Protein AF-A0A7V5YU40-F1 (afdb_monomer)

Nearest PDB structures (foldseek):
  6tm4-assembly1_AAA  TM=7.162E-01  e=4.685E-05  Streptomyces sp. Tu 6176
  6siw-assembly1_B  TM=7.190E-01  e=7.904E-05  Streptomyces sp. Tu 6176
  6wuq-assembly1_B  TM=6.865E-01  e=1.096E-04  Streptomyces sp.
  6wuq-assembly1_A  TM=7.057E-01  e=1.249E-04  Streptomyces sp.
  6six-assembly1_B  TM=5.502E-01  e=8.437E-05  Streptomyces sp. Tu 6176

pLDDT: mean 81.31, std 13.75, range [36.16, 96.56]

Structure (mmCIF, N/CA/C/O backbone):
data_AF-A0A7V5YU40-F1
#
_entry.id   AF-A0A7V5YU40-F1
#
loop_
_atom_site.group_PDB
_atom_site.id
_atom_site.type_symbol
_atom_site.label_atom_id
_atom_site.label_alt_id
_atom_site.label_comp_id
_atom_site.label_asym_id
_atom_site.label_entity_id
_atom_site.label_seq_id
_atom_site.pdbx_PDB_ins_code
_atom_site.Cartn_x
_atom_site.Cartn_y
_atom_site.Cartn_z
_atom_site.occupancy
_atom_site.B_iso_or_equiv
_atom_site.auth_seq_id
_atom_site.auth_comp_id
_atom_site.auth_asym_id
_atom_site.auth_atom_id
_atom_site.pdbx_PDB_model_num
ATOM 1 N N . MET A 1 1 ? -9.935 0.025 -15.284 1.00 36.16 1 MET A N 1
ATOM 2 C CA . MET A 1 1 ? -9.504 -1.148 -14.494 1.00 36.16 1 MET A CA 1
ATOM 3 C C . MET A 1 1 ? -9.803 -0.841 -13.032 1.00 36.16 1 MET A C 1
ATOM 5 O O . MET A 1 1 ? -9.328 0.179 -12.555 1.00 36.16 1 MET A O 1
ATOM 9 N N . ARG A 1 2 ? -10.680 -1.608 -12.368 1.00 42.69 2 ARG A N 1
ATOM 10 C CA . ARG A 1 2 ? -11.000 -1.386 -10.945 1.00 42.69 2 ARG A CA 1
ATOM 11 C C . ARG A 1 2 ? -9.811 -1.900 -10.124 1.00 42.69 2 ARG A C 1
ATOM 13 O O . ARG A 1 2 ? -9.293 -2.967 -10.446 1.00 42.69 2 ARG A O 1
ATOM 20 N N . GLY A 1 3 ? -9.320 -1.109 -9.169 1.00 52.09 3 GLY A N 1
ATOM 21 C CA . GLY A 1 3 ? -8.276 -1.542 -8.232 1.00 52.09 3 GLY A CA 1
ATOM 22 C C . GLY A 1 3 ? -8.739 -2.744 -7.390 1.00 52.09 3 GLY A C 1
ATOM 23 O O . GLY A 1 3 ? -9.820 -3.273 -7.635 1.00 52.09 3 GLY A O 1
ATOM 24 N N . PRO A 1 4 ? -7.982 -3.174 -6.364 1.00 53.69 4 PRO A N 1
ATOM 25 C CA . PRO A 1 4 ? -8.429 -4.250 -5.467 1.00 53.69 4 PRO A CA 1
ATOM 26 C C . PRO A 1 4 ? -9.709 -3.897 -4.683 1.00 53.69 4 PRO A C 1
ATOM 28 O O . PRO A 1 4 ? -10.258 -4.738 -3.978 1.00 53.69 4 PRO A O 1
ATOM 31 N N . TRP A 1 5 ? -10.185 -2.657 -4.796 1.00 57.94 5 TRP A N 1
ATOM 32 C CA . TRP A 1 5 ? -11.405 -2.173 -4.174 1.00 57.94 5 TRP A CA 1
ATOM 33 C C . TRP A 1 5 ? -12.577 -2.198 -5.159 1.00 57.94 5 TRP A C 1
ATOM 35 O O . TRP A 1 5 ? -12.437 -1.848 -6.338 1.00 57.94 5 TRP A O 1
ATOM 45 N N . ALA A 1 6 ? -13.757 -2.572 -4.662 1.00 56.75 6 ALA A N 1
ATOM 46 C CA . ALA A 1 6 ? -15.007 -2.321 -5.367 1.00 56.75 6 ALA A CA 1
ATOM 47 C C . ALA A 1 6 ? -15.167 -0.808 -5.617 1.00 56.75 6 ALA A C 1
ATOM 49 O O . ALA A 1 6 ? -14.665 0.007 -4.848 1.00 56.75 6 ALA A O 1
ATOM 50 N N . ALA A 1 7 ? -15.881 -0.421 -6.681 1.00 59.19 7 ALA A N 1
ATOM 51 C CA . ALA A 1 7 ? -16.056 0.989 -7.063 1.00 59.19 7 ALA A CA 1
ATOM 52 C C . ALA A 1 7 ? -16.784 1.849 -6.003 1.00 59.19 7 ALA A C 1
ATOM 54 O O . ALA A 1 7 ? -16.857 3.062 -6.162 1.00 59.19 7 ALA A O 1
ATOM 55 N N . GLU A 1 8 ? -17.302 1.221 -4.946 1.00 68.12 8 GLU A N 1
ATOM 56 C CA . GLU A 1 8 ? -18.111 1.829 -3.888 1.00 68.12 8 GLU A CA 1
ATOM 57 C C . GLU A 1 8 ? -17.435 1.785 -2.508 1.00 68.12 8 GLU A C 1
ATOM 59 O O . GLU A 1 8 ? -18.001 2.296 -1.549 1.00 68.12 8 GLU A O 1
ATOM 64 N N . ALA A 1 9 ? -16.241 1.191 -2.382 1.00 76.69 9 ALA A N 1
ATOM 65 C CA . ALA A 1 9 ? -15.574 1.100 -1.085 1.00 76.69 9 ALA A CA 1
ATOM 66 C C . ALA A 1 9 ? -15.172 2.495 -0.580 1.00 76.69 9 ALA A C 1
ATOM 68 O O . ALA A 1 9 ? -14.511 3.255 -1.296 1.00 76.69 9 ALA A O 1
ATOM 69 N N . GLU A 1 10 ? -15.504 2.810 0.672 1.00 83.19 10 GLU A N 1
ATOM 70 C CA . GLU A 1 10 ? -14.942 3.975 1.354 1.00 83.19 10 GLU A CA 1
ATOM 71 C C . GLU A 1 10 ? -13.481 3.696 1.714 1.00 83.19 10 GLU A C 1
ATOM 73 O O . GLU A 1 10 ? -13.176 2.812 2.520 1.00 83.19 10 GLU A O 1
ATOM 78 N N . VAL A 1 11 ? -12.570 4.451 1.102 1.00 87.94 11 VAL A N 1
ATOM 79 C CA . VAL A 1 11 ? -11.128 4.254 1.260 1.00 87.94 11 VAL A CA 1
ATOM 80 C C . VAL A 1 11 ? -10.551 5.378 2.109 1.00 87.94 11 VAL A C 1
ATOM 82 O O . VAL A 1 11 ? -10.544 6.542 1.700 1.00 87.94 11 VAL A O 1
ATOM 85 N N . ALA A 1 12 ? -9.995 5.016 3.260 1.00 90.25 12 ALA A N 1
ATOM 86 C CA . ALA A 1 12 ? -9.157 5.906 4.051 1.00 90.25 12 ALA A CA 1
ATOM 87 C C . ALA A 1 12 ? -7.708 5.849 3.559 1.00 90.25 12 ALA A C 1
ATOM 89 O O . ALA A 1 12 ? -7.153 4.764 3.372 1.00 90.25 12 ALA A O 1
ATOM 90 N N . VAL A 1 13 ? -7.078 7.010 3.382 1.00 89.94 13 VAL A N 1
ATOM 91 C CA . VAL A 1 13 ? -5.656 7.098 3.033 1.00 89.94 13 VAL A CA 1
ATOM 92 C C . VAL A 1 13 ? -4.890 7.847 4.115 1.00 89.94 13 VAL A C 1
ATOM 94 O O . VAL A 1 13 ? -5.138 9.030 4.346 1.00 89.94 13 VAL A O 1
ATOM 97 N N . LEU A 1 14 ? -3.951 7.160 4.763 1.00 89.50 14 LEU A N 1
ATOM 98 C CA . LEU A 1 14 ? -3.032 7.739 5.742 1.00 89.50 14 LEU A CA 1
ATOM 99 C C . LEU A 1 14 ? -1.770 8.242 5.040 1.00 89.50 14 LEU A C 1
ATOM 101 O O . LEU A 1 14 ? -1.228 7.567 4.164 1.00 89.50 14 LEU A O 1
ATOM 105 N N . ASP A 1 15 ? -1.294 9.412 5.463 1.00 85.88 15 ASP A N 1
ATOM 106 C CA . ASP A 1 15 ? -0.035 10.015 5.008 1.00 85.88 15 ASP A CA 1
ATOM 107 C C . ASP A 1 15 ? 0.067 10.159 3.472 1.00 85.88 15 ASP A C 1
ATOM 109 O O . ASP A 1 15 ? 1.106 9.895 2.865 1.00 85.88 15 ASP A O 1
ATOM 113 N N . ALA A 1 16 ? -1.028 10.569 2.820 1.00 85.12 16 ALA A N 1
ATOM 114 C CA . ALA A 1 16 ? -1.046 10.815 1.380 1.00 85.12 16 ALA A CA 1
ATOM 115 C C . ALA A 1 16 ? -0.081 11.953 0.987 1.00 85.12 16 ALA A C 1
ATOM 117 O O . ALA A 1 16 ? -0.144 13.049 1.541 1.00 85.12 16 ALA A O 1
ATOM 118 N N . TRP A 1 17 ? 0.770 11.709 -0.014 1.00 83.12 17 TRP A N 1
ATOM 119 C CA . TRP A 1 17 ? 1.695 12.705 -0.589 1.00 83.12 17 TRP A CA 1
ATOM 120 C C . TRP A 1 17 ? 1.255 13.217 -1.969 1.00 83.12 17 TRP A C 1
ATOM 122 O O . TRP A 1 17 ? 1.988 13.958 -2.619 1.00 83.12 17 TRP A O 1
ATOM 132 N N . PHE A 1 18 ? 0.077 12.796 -2.427 1.00 84.06 18 PHE A N 1
ATOM 133 C CA . PHE A 1 18 ? -0.511 13.152 -3.713 1.00 84.06 18 PHE A CA 1
ATOM 134 C C . PHE A 1 18 ? -1.985 13.546 -3.533 1.00 84.06 18 PHE A C 1
ATOM 136 O O . PHE A 1 18 ? -2.608 13.158 -2.536 1.00 84.06 18 PHE A O 1
ATOM 143 N N . PRO A 1 19 ? -2.572 14.296 -4.482 1.00 85.06 19 PRO A N 1
ATOM 144 C CA . PRO A 1 19 ? -3.988 14.642 -4.441 1.00 85.06 19 PRO A CA 1
ATOM 145 C C . PRO A 1 19 ? -4.886 13.398 -4.503 1.00 85.06 19 PRO A C 1
ATOM 147 O O . PRO A 1 19 ? -4.801 12.596 -5.431 1.00 85.06 19 PRO A O 1
ATOM 150 N N . LEU A 1 20 ? -5.782 13.244 -3.527 1.00 86.06 20 LEU A N 1
ATOM 151 C CA . LEU A 1 20 ? -6.747 12.144 -3.499 1.00 86.06 20 LEU A CA 1
ATOM 152 C C . LEU A 1 20 ? -7.985 12.476 -4.334 1.00 86.06 20 LEU A C 1
ATOM 154 O O . LEU A 1 20 ? -8.447 13.615 -4.356 1.00 86.06 20 LEU A O 1
ATOM 158 N N . GLN A 1 21 ? -8.532 11.456 -4.992 1.00 80.06 21 GLN A N 1
ATOM 159 C CA . GLN A 1 21 ? -9.784 11.536 -5.742 1.00 80.06 21 GLN A CA 1
ATOM 160 C C . GLN A 1 21 ? -10.833 10.630 -5.082 1.00 80.06 21 GLN A C 1
ATOM 162 O O . GLN A 1 21 ? -10.483 9.522 -4.659 1.00 80.06 21 GLN A O 1
ATOM 167 N N . PRO A 1 22 ? -12.114 11.044 -5.018 1.00 79.06 22 PRO A N 1
ATOM 168 C CA . PRO A 1 22 ? -13.188 10.188 -4.527 1.00 79.06 22 PRO A CA 1
ATOM 169 C C . PRO A 1 22 ? -13.222 8.819 -5.239 1.00 79.06 22 PRO A C 1
ATOM 171 O O . PRO A 1 22 ? -12.959 8.753 -6.443 1.00 79.06 22 PRO A O 1
ATOM 174 N N . PRO A 1 23 ? -13.549 7.722 -4.525 1.00 80.31 23 PRO A N 1
ATOM 175 C CA . PRO A 1 23 ? -14.031 7.679 -3.138 1.00 80.31 23 PRO A CA 1
ATOM 176 C C . PRO A 1 23 ? -12.919 7.689 -2.070 1.00 80.31 23 PRO A C 1
ATOM 178 O O . PRO A 1 23 ? -13.216 7.557 -0.885 1.00 80.31 23 PRO A O 1
ATOM 181 N N . ALA A 1 24 ? -11.645 7.843 -2.452 1.00 85.31 24 ALA A N 1
ATOM 182 C CA . ALA A 1 24 ? -10.556 7.924 -1.485 1.00 85.31 24 ALA A CA 1
ATOM 183 C C . ALA A 1 24 ? -10.552 9.277 -0.771 1.00 85.31 24 ALA A C 1
ATOM 185 O O . ALA A 1 24 ? -10.621 10.332 -1.405 1.00 85.31 24 ALA A O 1
ATOM 186 N N . ARG A 1 25 ? -10.429 9.243 0.556 1.00 87.31 25 ARG A N 1
ATOM 187 C CA . ARG A 1 25 ? -10.338 10.439 1.394 1.00 87.31 25 ARG A CA 1
ATOM 188 C C . ARG A 1 25 ? -9.127 10.369 2.317 1.00 87.31 25 ARG A C 1
ATOM 190 O O . ARG A 1 25 ? -8.752 9.273 2.745 1.00 87.31 25 ARG A O 1
ATOM 197 N N . PRO A 1 26 ? -8.509 11.517 2.638 1.00 87.81 26 PRO A N 1
ATOM 198 C CA . PRO A 1 26 ? -7.453 11.531 3.632 1.00 87.81 26 PRO A CA 1
ATOM 199 C C . PRO A 1 26 ? -8.054 11.130 4.980 1.00 87.81 26 PRO A C 1
ATOM 201 O O . PRO A 1 26 ? -9.161 11.553 5.320 1.00 87.81 26 PRO A O 1
ATOM 204 N N . ALA A 1 27 ? -7.329 10.309 5.725 1.00 86.44 27 ALA A N 1
ATOM 205 C CA . ALA A 1 27 ? -7.641 9.981 7.106 1.00 86.44 27 ALA A CA 1
ATOM 206 C C . ALA A 1 27 ? -6.517 10.489 8.000 1.00 86.44 27 ALA A C 1
ATOM 208 O O . ALA A 1 27 ? -5.341 10.478 7.620 1.00 86.44 27 ALA A O 1
ATOM 209 N N . ARG A 1 28 ? -6.877 10.933 9.199 1.00 85.31 28 ARG A N 1
ATOM 210 C CA . ARG A 1 28 ? -5.892 11.301 10.215 1.00 85.31 28 ARG A CA 1
ATOM 211 C C . ARG A 1 28 ? -5.676 10.153 11.190 1.00 85.31 28 ARG A C 1
ATOM 213 O O . ARG A 1 28 ? -6.582 9.374 11.463 1.00 85.31 28 ARG A O 1
ATOM 220 N N . TRP A 1 29 ? -4.484 10.086 11.773 1.00 82.94 29 TRP A N 1
ATOM 221 C CA . TRP A 1 29 ? -4.148 9.073 12.775 1.00 82.94 29 TRP A CA 1
ATOM 222 C C . TRP A 1 29 ? -5.093 9.088 13.988 1.00 82.94 29 TRP A C 1
ATOM 224 O O . TRP A 1 29 ? -5.432 8.028 14.498 1.00 82.94 29 TRP A O 1
ATOM 234 N N . ASP A 1 30 ? -5.565 10.265 14.407 1.00 80.56 30 ASP A N 1
ATOM 235 C CA . ASP A 1 30 ? -6.534 10.432 15.499 1.00 80.56 30 ASP A CA 1
ATOM 236 C C . ASP A 1 30 ? -7.971 10.026 15.126 1.00 80.56 30 ASP A C 1
ATOM 238 O O . ASP A 1 30 ? -8.811 9.837 16.001 1.00 80.56 30 ASP A O 1
ATOM 242 N N . GLU A 1 31 ? -8.277 9.861 13.837 1.00 78.06 31 GLU A N 1
ATOM 243 C CA . GLU A 1 31 ? -9.578 9.349 13.389 1.00 78.06 31 GLU A CA 1
ATOM 244 C C . GLU A 1 31 ? -9.672 7.824 13.505 1.00 78.06 31 GLU A C 1
ATOM 246 O O . GLU A 1 31 ? -10.778 7.294 13.581 1.00 78.06 31 GLU A O 1
ATOM 251 N N . LEU A 1 32 ? -8.531 7.126 13.549 1.00 76.38 32 LEU A N 1
ATOM 252 C CA . LEU A 1 32 ? -8.466 5.666 13.678 1.00 76.38 32 LEU A CA 1
ATOM 253 C C . LEU A 1 32 ? -8.752 5.177 15.102 1.00 76.38 32 LEU A C 1
ATOM 255 O O . LEU A 1 32 ? -9.158 4.036 15.281 1.00 76.38 32 LEU A O 1
ATOM 259 N N . ASP A 1 33 ? -8.528 6.036 16.097 1.00 70.81 33 ASP A N 1
ATOM 260 C CA . ASP A 1 33 ? -8.718 5.745 17.525 1.00 70.81 33 ASP A CA 1
ATOM 261 C C . ASP A 1 33 ? -10.144 6.067 18.012 1.00 70.81 33 ASP A C 1
ATOM 263 O O . ASP A 1 33 ? -10.473 5.966 19.194 1.00 70.81 33 ASP A O 1
ATOM 267 N N . ARG A 1 34 ? -11.035 6.501 17.110 1.00 66.94 34 ARG A N 1
ATOM 268 C CA . ARG A 1 34 ? -12.404 6.832 17.507 1.00 66.94 34 ARG A CA 1
ATOM 269 C C . ARG A 1 34 ? -13.183 5.552 17.841 1.00 66.94 34 ARG A C 1
ATOM 271 O O . ARG A 1 34 ? -13.118 4.583 17.088 1.00 66.94 34 ARG A O 1
ATOM 278 N N . PRO A 1 35 ? -13.960 5.551 18.943 1.00 55.03 35 PRO A N 1
ATOM 279 C CA . PRO A 1 35 ? -14.719 4.379 19.384 1.00 55.03 35 PRO A CA 1
ATOM 280 C C . PRO A 1 35 ? -15.847 4.007 18.416 1.00 55.03 35 PRO A C 1
ATOM 282 O O . PRO A 1 35 ? -16.285 2.858 18.390 1.00 55.03 35 PRO A O 1
ATOM 285 N N . GLU A 1 36 ? -16.314 4.964 17.612 1.00 60.38 36 GLU A N 1
ATOM 286 C CA . GLU A 1 36 ? -17.173 4.667 16.475 1.00 60.38 36 GLU A CA 1
ATOM 287 C C . GLU A 1 36 ? -16.288 4.263 15.295 1.00 60.38 36 GLU A C 1
ATOM 289 O O . GLU A 1 36 ? -15.425 5.057 14.905 1.00 60.38 36 GLU A O 1
ATOM 294 N N . PRO A 1 37 ? -16.469 3.055 14.728 1.00 55.16 37 PRO A N 1
ATOM 295 C CA . PRO A 1 37 ? -15.648 2.596 13.625 1.00 55.16 37 PRO A CA 1
ATOM 296 C C . PRO A 1 37 ? -15.774 3.607 12.494 1.00 55.16 37 PRO A C 1
ATOM 298 O O . PRO A 1 37 ? -16.850 3.800 11.925 1.00 55.16 37 PRO A O 1
ATOM 301 N N . ALA A 1 38 ? -14.672 4.289 12.196 1.00 58.47 38 ALA A N 1
ATOM 302 C CA . ALA A 1 38 ? -14.604 5.141 11.031 1.00 58.47 38 ALA A CA 1
ATOM 303 C C . ALA A 1 38 ? -15.033 4.300 9.818 1.00 58.47 38 ALA A C 1
ATOM 305 O O . ALA A 1 38 ? -14.548 3.187 9.627 1.00 58.47 38 ALA A O 1
ATOM 306 N N . ALA A 1 39 ? -15.994 4.818 9.050 1.00 67.62 39 ALA A N 1
ATOM 307 C CA . ALA A 1 39 ? -16.770 4.085 8.044 1.00 67.62 39 ALA A CA 1
ATOM 308 C C . ALA A 1 39 ? -15.970 3.594 6.817 1.00 67.62 39 ALA A C 1
ATOM 310 O O . ALA A 1 39 ? -16.550 3.304 5.777 1.00 67.62 39 ALA A O 1
ATOM 311 N N . PHE A 1 40 ? -14.642 3.511 6.901 1.00 79.69 40 PHE A N 1
ATOM 312 C CA . PHE A 1 40 ? -13.831 3.017 5.803 1.00 79.69 40 PHE A CA 1
ATOM 313 C C . PHE A 1 40 ? -13.808 1.487 5.777 1.00 79.69 40 PHE A C 1
ATOM 315 O O . PHE A 1 40 ? -13.579 0.812 6.778 1.00 79.69 40 PHE A O 1
ATOM 322 N N . GLU A 1 41 ? -14.013 0.936 4.586 1.00 83.81 41 GLU A N 1
ATOM 323 C CA . GLU A 1 41 ? -13.977 -0.505 4.330 1.00 83.81 41 GLU A CA 1
ATOM 324 C C . GLU A 1 41 ? -12.593 -0.961 3.842 1.00 83.81 41 GLU A C 1
ATOM 326 O O . GLU A 1 41 ? -12.289 -2.158 3.828 1.00 83.81 41 GLU A O 1
ATOM 331 N N . ALA A 1 42 ? -11.758 -0.001 3.435 1.00 88.44 42 ALA A N 1
ATOM 332 C CA . ALA A 1 42 ? -10.421 -0.194 2.900 1.00 88.44 42 ALA A CA 1
ATOM 333 C C . ALA A 1 42 ? -9.462 0.889 3.412 1.00 88.44 42 ALA A C 1
ATOM 335 O O . ALA A 1 42 ? -9.859 2.031 3.654 1.00 88.44 42 ALA A O 1
ATOM 336 N N . LEU A 1 43 ? -8.179 0.538 3.524 1.00 92.19 43 LEU A N 1
ATOM 337 C CA . LEU A 1 43 ? -7.137 1.457 3.971 1.00 92.19 43 LEU A CA 1
ATOM 338 C C . LEU A 1 43 ? -5.935 1.429 3.030 1.00 92.19 43 LEU A C 1
ATOM 340 O O . LEU A 1 43 ? -5.471 0.362 2.619 1.00 92.19 43 LEU A O 1
ATOM 344 N N . ALA A 1 44 ? -5.403 2.606 2.727 1.00 93.75 44 ALA A N 1
ATOM 345 C CA . ALA A 1 44 ? -4.107 2.766 2.092 1.00 93.75 44 ALA A CA 1
ATOM 346 C C . ALA A 1 44 ? -3.189 3.638 2.949 1.00 93.75 44 ALA A C 1
ATOM 348 O O . ALA A 1 44 ? -3.642 4.572 3.604 1.00 93.75 44 ALA A O 1
ATOM 349 N N . ALA A 1 45 ? -1.898 3.334 2.961 1.00 93.44 45 ALA A N 1
ATOM 350 C CA . ALA A 1 45 ? -0.902 4.111 3.691 1.00 93.44 45 ALA A CA 1
ATOM 351 C C . ALA A 1 45 ? 0.480 3.921 3.070 1.00 93.44 45 ALA A C 1
ATOM 353 O O . ALA A 1 45 ? 0.702 2.957 2.338 1.00 93.44 45 ALA A O 1
ATOM 354 N N . THR A 1 46 ? 1.435 4.788 3.396 1.00 92.25 46 THR A N 1
ATOM 355 C CA . THR A 1 46 ? 2.859 4.502 3.142 1.00 92.25 46 THR A CA 1
ATOM 356 C C . THR A 1 46 ? 3.288 3.205 3.856 1.00 92.25 46 THR A C 1
ATOM 358 O O . THR A 1 46 ? 2.651 2.811 4.837 1.00 92.25 46 THR A O 1
ATOM 361 N N . PRO A 1 47 ? 4.385 2.534 3.448 1.00 91.69 47 PRO A N 1
ATOM 362 C CA . PRO A 1 47 ? 4.943 1.411 4.202 1.00 91.69 47 PRO A CA 1
ATOM 363 C C . PRO A 1 47 ? 5.185 1.732 5.682 1.00 91.69 47 PRO A C 1
ATOM 365 O O . PRO A 1 47 ? 4.914 0.902 6.546 1.00 91.69 47 PRO A O 1
ATOM 368 N N . GLU A 1 48 ? 5.651 2.945 5.995 1.00 91.12 48 GLU A N 1
ATOM 369 C CA . GLU A 1 48 ? 5.800 3.413 7.377 1.00 91.12 48 GLU A CA 1
ATOM 370 C C . GLU A 1 48 ? 4.452 3.512 8.100 1.00 91.12 48 GLU A C 1
ATOM 372 O O . GLU A 1 48 ? 4.322 3.015 9.219 1.00 91.12 48 GLU A O 1
ATOM 377 N N . GLY A 1 49 ? 3.429 4.063 7.445 1.00 92.38 49 GLY A N 1
ATOM 378 C CA . GLY A 1 49 ? 2.073 4.094 7.978 1.00 92.38 49 GLY A CA 1
ATOM 379 C C . GLY A 1 49 ? 1.525 2.688 8.239 1.00 92.38 49 GLY A C 1
ATOM 380 O O . GLY A 1 49 ? 1.023 2.412 9.325 1.00 92.38 49 GLY A O 1
ATOM 381 N N . VAL A 1 50 ? 1.700 1.741 7.314 1.00 94.31 50 VAL A N 1
ATOM 382 C CA . VAL A 1 50 ? 1.276 0.347 7.539 1.00 94.31 50 VAL A CA 1
ATOM 383 C C . VAL A 1 50 ? 1.983 -0.257 8.759 1.00 94.31 50 VAL A C 1
ATOM 385 O O . VAL A 1 50 ? 1.323 -0.858 9.610 1.00 94.31 50 VAL A O 1
ATOM 388 N N . ARG A 1 51 ? 3.302 -0.057 8.899 1.00 94.75 51 ARG A N 1
ATOM 389 C CA . ARG A 1 51 ? 4.077 -0.519 10.068 1.00 94.75 51 ARG A CA 1
ATOM 390 C C . ARG A 1 51 ? 3.559 0.097 11.367 1.00 94.75 51 ARG A C 1
ATOM 392 O O . ARG A 1 51 ? 3.351 -0.618 12.345 1.00 94.75 51 ARG A O 1
ATOM 399 N N . LYS A 1 52 ? 3.335 1.412 11.373 1.00 93.94 52 LYS A N 1
ATOM 400 C CA . LYS A 1 52 ? 2.839 2.162 12.531 1.00 93.94 52 LYS A CA 1
ATOM 401 C C . LYS A 1 52 ? 1.447 1.695 12.950 1.00 93.94 52 LYS A C 1
ATOM 403 O O . LYS A 1 52 ? 1.258 1.391 14.123 1.00 93.94 52 LYS A O 1
ATOM 408 N N . LEU A 1 53 ? 0.515 1.570 12.003 1.00 93.12 53 LEU A N 1
ATOM 409 C CA . LEU A 1 53 ? -0.836 1.063 12.253 1.00 93.12 53 LEU A CA 1
ATOM 410 C C . LEU A 1 53 ? -0.795 -0.340 12.861 1.00 93.12 53 LEU A C 1
ATOM 412 O O . LEU A 1 53 ? -1.413 -0.595 13.890 1.00 93.12 53 LEU A O 1
ATOM 416 N N . THR A 1 54 ? -0.028 -1.234 12.236 1.00 95.31 54 THR A N 1
ATOM 417 C CA . THR A 1 54 ? 0.118 -2.622 12.685 1.00 95.31 54 THR A CA 1
ATOM 418 C C . THR A 1 54 ? 0.664 -2.677 14.108 1.00 95.31 54 THR A C 1
ATOM 420 O O . THR A 1 54 ? 0.129 -3.400 14.941 1.00 95.31 54 THR A O 1
ATOM 423 N N . ARG A 1 55 ? 1.690 -1.874 14.420 1.00 95.75 55 ARG A N 1
ATOM 424 C CA . ARG A 1 55 ? 2.236 -1.780 15.778 1.00 95.75 55 ARG A CA 1
ATOM 425 C C . ARG A 1 55 ? 1.194 -1.266 16.771 1.00 95.75 55 ARG A C 1
ATOM 427 O O . ARG A 1 55 ? 1.018 -1.877 17.813 1.00 95.75 55 ARG A O 1
ATOM 434 N N . TRP A 1 56 ? 0.480 -0.188 16.452 1.00 94.06 56 TRP A N 1
ATOM 435 C CA . TRP A 1 56 ? -0.520 0.385 17.359 1.00 94.06 56 TRP A CA 1
ATOM 436 C C . TRP A 1 56 ? -1.655 -0.584 17.690 1.00 94.06 56 TRP 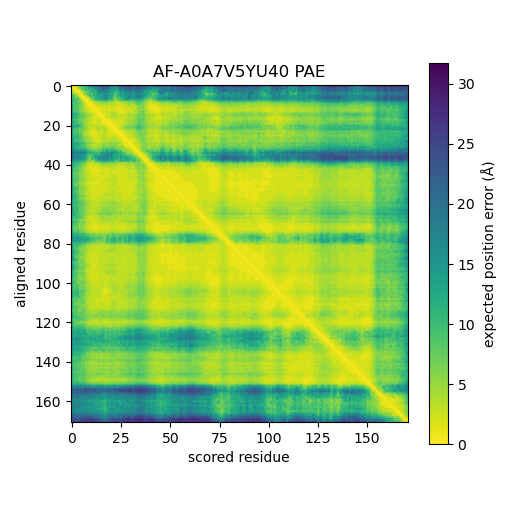A C 1
ATOM 438 O O . TRP A 1 56 ? -2.043 -0.676 18.850 1.00 94.06 56 TRP A O 1
ATOM 448 N N . VAL A 1 57 ? -2.150 -1.334 16.703 1.00 92.94 57 VAL A N 1
ATOM 449 C CA . VAL A 1 57 ? -3.173 -2.362 16.947 1.00 92.94 57 VAL A CA 1
ATOM 450 C C . VAL A 1 57 ? -2.597 -3.526 17.759 1.00 92.94 57 VAL A C 1
ATOM 452 O O . VAL A 1 57 ? -3.235 -3.977 18.706 1.00 92.94 57 VAL A O 1
ATOM 455 N N . ALA A 1 58 ? -1.385 -3.993 17.439 1.00 95.25 58 ALA A N 1
ATOM 456 C CA . ALA A 1 58 ? -0.736 -5.085 18.169 1.00 95.25 58 ALA A CA 1
ATOM 457 C C . ALA A 1 58 ? -0.462 -4.738 19.643 1.00 95.25 58 ALA A C 1
ATOM 459 O O . ALA A 1 58 ? -0.623 -5.590 20.515 1.00 95.25 58 ALA A O 1
ATOM 460 N N . ASP A 1 59 ? -0.096 -3.484 19.913 1.00 95.19 59 ASP A N 1
ATOM 461 C CA . ASP A 1 59 ? 0.178 -2.964 21.254 1.00 95.19 59 ASP A CA 1
ATOM 462 C C . ASP A 1 59 ? -1.110 -2.570 22.013 1.00 95.19 59 ASP A C 1
ATOM 464 O O . ASP A 1 59 ? -1.043 -2.151 23.168 1.00 95.19 59 ASP A O 1
ATOM 468 N N . GLY A 1 60 ? -2.289 -2.685 21.384 1.00 91.50 60 GLY A N 1
ATOM 469 C CA . GLY A 1 60 ? -3.579 -2.318 21.977 1.00 91.50 60 GLY A CA 1
ATOM 470 C C . GLY A 1 60 ? -3.780 -0.812 22.173 1.00 91.50 60 GLY A C 1
ATOM 471 O O . GLY A 1 60 ? -4.615 -0.410 22.980 1.00 91.50 60 GLY A O 1
ATOM 472 N N . LEU A 1 61 ? -3.014 0.020 21.459 1.00 89.81 61 LEU A N 1
ATOM 473 C CA . LEU A 1 61 ? -3.109 1.483 21.522 1.00 89.81 61 LEU A CA 1
ATOM 474 C C . LEU A 1 61 ? -4.346 2.022 20.806 1.00 89.81 61 LEU A C 1
ATOM 476 O O . LEU A 1 61 ? -4.821 3.089 21.170 1.00 89.81 61 LEU A O 1
ATOM 480 N N . ILE A 1 62 ? -4.837 1.296 19.800 1.00 87.75 62 ILE A N 1
ATOM 481 C CA . ILE A 1 62 ? -6.094 1.575 19.100 1.00 87.75 62 ILE A CA 1
ATOM 482 C C . ILE A 1 62 ? -6.843 0.261 18.856 1.00 87.75 62 ILE A C 1
ATOM 484 O O . ILE A 1 62 ? -6.239 -0.816 18.808 1.00 87.75 62 ILE A O 1
ATOM 488 N N . ALA A 1 63 ? -8.155 0.342 18.641 1.00 86.81 63 ALA A N 1
ATOM 489 C CA . ALA A 1 63 ? -8.934 -0.808 18.193 1.00 86.81 63 ALA A CA 1
ATOM 490 C C . ALA A 1 63 ? -8.529 -1.238 16.771 1.00 86.81 63 ALA A C 1
ATOM 492 O O . ALA A 1 63 ? -8.189 -0.410 15.925 1.00 86.81 63 ALA A O 1
ATOM 493 N N . CYS A 1 64 ? -8.607 -2.540 16.481 1.00 85.94 64 CYS A N 1
ATOM 494 C CA . CYS A 1 64 ? -8.389 -3.026 15.121 1.00 85.94 64 CYS A CA 1
ATOM 495 C C . CYS A 1 64 ? -9.496 -2.492 14.192 1.00 85.94 64 CYS A C 1
ATOM 497 O O . CYS A 1 64 ? -10.675 -2.798 14.429 1.00 85.94 64 CYS A O 1
ATOM 499 N N . PRO A 1 65 ? -9.157 -1.748 13.122 1.00 84.31 65 PRO A N 1
ATOM 500 C CA . PRO A 1 65 ? -10.152 -1.285 12.166 1.00 84.31 65 PRO A CA 1
ATOM 501 C C . PRO A 1 65 ? -10.844 -2.477 11.492 1.00 84.31 65 PRO A C 1
ATOM 503 O O . PRO A 1 65 ? -10.214 -3.489 11.184 1.00 84.31 65 PRO A O 1
ATOM 506 N N . GLN A 1 66 ? -12.151 -2.356 11.251 1.00 83.62 66 GLN A N 1
ATOM 507 C CA . GLN A 1 66 ? -12.962 -3.394 10.604 1.00 83.62 66 GLN A CA 1
ATOM 508 C C . GLN A 1 66 ? -12.830 -3.312 9.077 1.00 83.62 66 GLN A C 1
ATOM 510 O O . GLN A 1 66 ? -13.746 -2.890 8.373 1.00 83.62 66 GLN A O 1
ATOM 515 N N . LEU A 1 67 ? -11.663 -3.695 8.562 1.00 86.94 67 LEU A N 1
ATOM 516 C CA . LEU A 1 67 ? -11.381 -3.685 7.128 1.00 86.94 67 LEU A CA 1
ATOM 517 C C . LEU A 1 67 ? -12.073 -4.865 6.432 1.00 86.94 67 LEU A C 1
ATOM 519 O O . LEU A 1 67 ? -11.936 -6.014 6.845 1.00 86.94 67 LEU A O 1
ATOM 523 N N . ARG A 1 68 ? -12.804 -4.585 5.349 1.00 86.25 68 ARG A N 1
ATOM 524 C CA . ARG A 1 68 ? -13.446 -5.611 4.502 1.00 86.25 68 ARG A CA 1
ATOM 525 C C . ARG A 1 68 ? -12.586 -5.986 3.304 1.00 86.25 68 ARG A C 1
ATOM 527 O O . ARG A 1 68 ? -12.693 -7.096 2.788 1.00 86.25 68 ARG A O 1
ATOM 534 N N . TYR A 1 69 ? -11.749 -5.055 2.859 1.00 89.12 69 TYR A N 1
ATOM 535 C CA . TYR A 1 69 ? -10.865 -5.232 1.716 1.00 89.12 69 TYR A CA 1
ATOM 536 C C . TYR A 1 69 ? -9.398 -5.246 2.143 1.00 89.12 69 TYR A C 1
ATOM 538 O O . TYR A 1 69 ? -9.028 -4.787 3.224 1.00 89.12 69 TYR A O 1
ATOM 546 N N . GLY A 1 70 ? -8.549 -5.751 1.246 1.00 89.44 70 GLY A N 1
ATOM 547 C CA . GLY A 1 70 ? -7.104 -5.680 1.414 1.00 89.44 70 GLY A CA 1
ATOM 548 C C . GLY A 1 70 ? -6.601 -4.240 1.523 1.00 89.44 70 GLY A C 1
ATOM 549 O O . GLY A 1 70 ? -7.137 -3.312 0.904 1.00 89.44 70 GLY A O 1
ATOM 550 N N . MET A 1 71 ? -5.533 -4.078 2.293 1.00 93.69 71 MET A N 1
ATOM 551 C CA . MET A 1 71 ? -4.818 -2.819 2.421 1.00 93.69 71 MET A CA 1
ATOM 552 C C . MET A 1 71 ? -3.920 -2.557 1.219 1.00 93.69 71 MET A C 1
ATOM 554 O O . MET A 1 71 ? -3.432 -3.487 0.572 1.00 93.69 71 MET A O 1
ATOM 558 N N . ILE A 1 72 ? -3.634 -1.279 0.974 1.00 94.06 72 ILE A N 1
ATOM 559 C CA . ILE A 1 72 ? -2.641 -0.863 -0.016 1.00 94.06 72 ILE A CA 1
ATOM 560 C C . ILE A 1 72 ? -1.478 -0.139 0.661 1.00 94.06 72 ILE A C 1
ATOM 562 O O . ILE A 1 72 ? -1.642 0.940 1.223 1.00 94.06 72 ILE A O 1
ATOM 566 N N . ALA A 1 73 ? -0.283 -0.712 0.553 1.00 94.06 73 ALA A N 1
ATOM 567 C CA . ALA A 1 73 ? 0.967 -0.019 0.812 1.00 94.06 73 ALA A CA 1
ATOM 568 C C . ALA A 1 73 ? 1.321 0.836 -0.413 1.00 94.06 73 ALA A C 1
ATOM 570 O O . ALA A 1 73 ? 1.680 0.327 -1.478 1.00 94.06 73 ALA A O 1
ATOM 571 N N . LEU A 1 74 ? 1.187 2.147 -0.258 1.00 92.00 74 LEU A N 1
ATOM 572 C CA . LEU A 1 74 ? 1.531 3.142 -1.255 1.00 92.00 74 LEU A CA 1
ATOM 573 C C . LEU A 1 74 ? 3.049 3.357 -1.200 1.00 92.00 74 LEU A C 1
ATOM 575 O O . LEU A 1 74 ? 3.573 4.003 -0.292 1.00 92.00 74 LEU A O 1
ATOM 579 N N . LEU A 1 75 ? 3.760 2.803 -2.171 1.00 87.75 75 LEU A N 1
ATOM 580 C CA . LEU A 1 75 ? 5.204 2.918 -2.294 1.00 87.75 75 LEU A CA 1
ATOM 581 C C . LEU A 1 75 ? 5.597 4.309 -2.788 1.00 87.75 75 LEU A C 1
ATOM 583 O O . LEU A 1 75 ? 4.981 4.852 -3.706 1.00 87.75 75 LEU A O 1
ATOM 587 N N . THR A 1 76 ? 6.676 4.841 -2.219 1.00 72.12 76 THR A N 1
ATOM 588 C CA . THR A 1 76 ? 7.366 6.023 -2.739 1.00 72.12 76 THR A CA 1
ATOM 589 C C . THR A 1 76 ? 8.796 5.641 -3.103 1.00 72.12 76 THR A C 1
ATOM 591 O O . THR A 1 76 ? 9.338 4.698 -2.524 1.00 72.12 76 THR A O 1
ATOM 594 N N . PRO A 1 77 ? 9.481 6.410 -3.966 1.00 64.56 77 PRO A N 1
ATOM 595 C CA . PRO A 1 77 ? 10.900 6.191 -4.232 1.00 64.56 77 PRO A CA 1
ATOM 596 C C . PRO A 1 77 ? 11.838 6.491 -3.046 1.00 64.56 77 PRO A C 1
ATOM 598 O O . PRO A 1 77 ? 13.058 6.518 -3.198 1.00 64.56 77 PRO A O 1
ATOM 601 N N . HIS A 1 78 ? 11.286 6.780 -1.869 1.00 63.44 78 HIS A N 1
ATOM 602 C CA . HIS A 1 78 ? 12.032 7.076 -0.650 1.00 63.44 78 HIS A CA 1
ATOM 603 C C . HIS A 1 78 ? 11.789 6.049 0.458 1.00 63.44 78 HIS A C 1
ATOM 605 O O . HIS A 1 78 ? 12.561 6.022 1.410 1.00 63.44 78 HIS A O 1
ATOM 611 N N . HIS A 1 79 ? 10.761 5.202 0.337 1.00 66.75 79 HIS A N 1
ATOM 612 C CA . HIS A 1 79 ? 10.439 4.207 1.352 1.00 66.75 79 HIS A CA 1
ATOM 613 C C . HIS A 1 79 ? 10.530 2.808 0.753 1.00 66.75 79 HIS A C 1
ATOM 615 O O . HIS A 1 79 ? 9.822 2.524 -0.219 1.00 66.75 79 HIS A O 1
ATOM 621 N N . PRO A 1 80 ? 11.356 1.916 1.330 1.00 73.31 80 PRO A N 1
ATOM 622 C CA . PRO A 1 80 ? 11.338 0.523 0.929 1.00 73.31 80 PRO A CA 1
ATOM 623 C C . PRO A 1 80 ? 9.940 -0.051 1.175 1.00 73.31 80 PRO A C 1
ATOM 625 O O . PRO A 1 80 ? 9.245 0.331 2.130 1.00 73.31 80 PRO A O 1
ATOM 628 N N . GLY A 1 81 ? 9.539 -0.961 0.288 1.00 85.31 81 GLY A N 1
ATOM 629 C CA . GLY A 1 81 ? 8.290 -1.700 0.412 1.00 85.31 81 GLY A CA 1
ATOM 630 C C . GLY A 1 81 ? 8.215 -2.523 1.696 1.00 85.31 81 GLY A C 1
ATOM 631 O O . GLY A 1 81 ? 9.100 -2.486 2.554 1.00 85.31 81 GLY A O 1
ATOM 632 N N . LEU A 1 82 ? 7.125 -3.268 1.845 1.00 89.00 82 LEU A N 1
ATOM 633 C CA . LEU A 1 82 ? 6.999 -4.202 2.962 1.00 89.00 82 LEU A CA 1
ATOM 634 C C . LEU A 1 82 ? 7.797 -5.474 2.651 1.00 89.00 82 LEU A C 1
ATOM 636 O O . LEU A 1 82 ? 7.777 -5.967 1.523 1.00 89.00 82 LEU A O 1
ATOM 640 N N . THR A 1 83 ? 8.474 -6.034 3.645 1.00 89.69 83 THR A N 1
ATOM 641 C CA . THR A 1 83 ? 9.066 -7.379 3.559 1.00 89.69 83 THR A CA 1
ATOM 642 C C . THR A 1 83 ? 7.984 -8.456 3.694 1.00 89.69 83 THR A C 1
ATOM 644 O O . THR A 1 83 ? 6.865 -8.173 4.123 1.00 89.69 83 THR A O 1
ATOM 647 N N . GLU A 1 84 ? 8.289 -9.713 3.358 1.00 89.69 84 GLU A N 1
ATOM 648 C CA . GLU A 1 84 ? 7.346 -10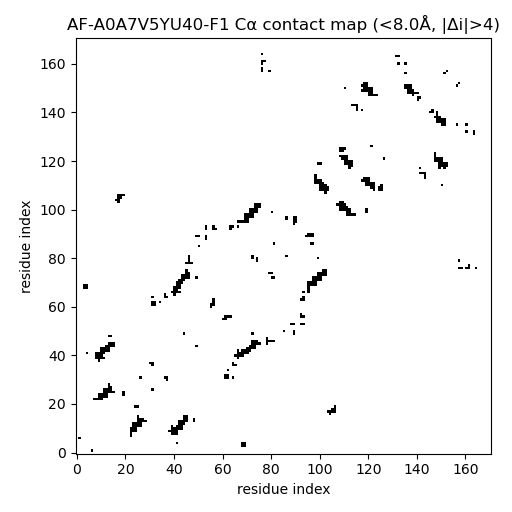.823 3.589 1.00 89.69 84 GLU A CA 1
ATOM 649 C C . GLU A 1 84 ? 6.964 -10.956 5.064 1.00 89.69 84 GLU A C 1
ATOM 651 O O . GLU A 1 84 ? 5.782 -11.061 5.380 1.00 89.69 84 GLU A O 1
ATOM 656 N N . LEU A 1 85 ? 7.943 -10.832 5.964 1.00 92.38 85 LEU A N 1
ATOM 657 C CA . LEU A 1 85 ? 7.713 -10.884 7.405 1.00 92.38 85 LEU A CA 1
ATOM 658 C C . LEU A 1 85 ? 6.778 -9.763 7.884 1.00 92.38 85 LEU A C 1
ATOM 660 O O . LEU A 1 85 ? 5.903 -9.992 8.718 1.00 92.38 85 LEU A O 1
ATOM 664 N N . GLU A 1 86 ? 6.936 -8.553 7.348 1.00 94.69 86 GLU A N 1
ATOM 665 C CA . GLU A 1 86 ? 6.052 -7.429 7.670 1.00 94.69 86 GLU A CA 1
ATOM 666 C C . GLU A 1 86 ? 4.633 -7.653 7.143 1.00 94.69 86 GLU A C 1
ATOM 668 O O . GLU A 1 86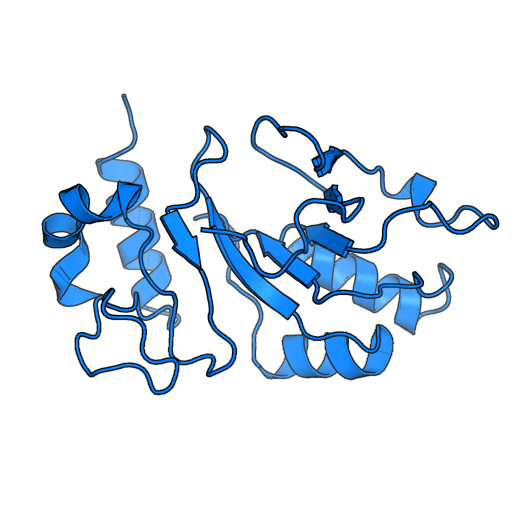 ? 3.668 -7.369 7.849 1.00 94.69 86 GLU A O 1
ATOM 673 N N . ARG A 1 87 ? 4.485 -8.207 5.934 1.00 94.50 87 ARG A N 1
ATOM 674 C CA . ARG A 1 87 ? 3.170 -8.560 5.378 1.00 94.50 87 ARG A CA 1
ATOM 675 C C . ARG A 1 87 ? 2.470 -9.643 6.201 1.00 94.50 87 ARG A C 1
ATOM 677 O O . ARG A 1 87 ? 1.262 -9.549 6.416 1.00 94.50 87 ARG A O 1
ATOM 684 N N . ASP A 1 88 ? 3.211 -10.636 6.678 1.00 95.62 88 ASP A N 1
ATOM 685 C CA . ASP A 1 88 ? 2.679 -11.680 7.557 1.00 95.62 88 ASP A CA 1
ATOM 686 C C . ASP A 1 88 ? 2.219 -11.106 8.898 1.00 95.62 88 ASP A C 1
ATOM 688 O O . ASP A 1 88 ? 1.179 -11.507 9.427 1.00 95.62 88 ASP A O 1
ATOM 692 N N . LEU A 1 89 ? 2.963 -10.141 9.445 1.00 96.38 89 LEU A N 1
ATOM 693 C CA . LEU A 1 89 ? 2.566 -9.443 10.663 1.00 96.38 89 LEU A CA 1
ATOM 694 C C . LEU A 1 89 ? 1.280 -8.633 10.452 1.00 96.38 89 LEU A C 1
ATOM 696 O O . LEU A 1 89 ? 0.372 -8.729 11.274 1.00 96.38 89 LEU A O 1
ATOM 700 N N . VAL A 1 90 ? 1.170 -7.905 9.335 1.00 95.88 90 VAL A N 1
ATOM 701 C CA . VAL A 1 90 ? -0.060 -7.188 8.955 1.00 95.88 90 VAL A CA 1
ATOM 702 C C . VAL A 1 90 ? -1.253 -8.142 8.919 1.00 95.88 90 VAL A C 1
ATOM 704 O O . VAL A 1 90 ? -2.274 -7.855 9.537 1.00 95.88 90 VAL A O 1
ATOM 707 N N . TRP A 1 91 ? -1.120 -9.301 8.267 1.00 95.31 91 TRP A N 1
ATOM 708 C CA . TRP A 1 91 ? -2.193 -10.299 8.208 1.00 95.31 91 TRP A CA 1
ATOM 709 C C . TRP A 1 91 ? -2.598 -10.802 9.599 1.00 95.31 91 TRP A C 1
ATOM 711 O O . TRP A 1 91 ? -3.784 -10.871 9.908 1.00 95.31 91 TRP A O 1
ATOM 721 N N . ARG A 1 92 ? -1.626 -11.127 10.459 1.00 96.56 92 ARG A N 1
ATOM 722 C CA . ARG A 1 92 ? -1.899 -11.633 11.815 1.00 96.56 92 ARG A CA 1
ATOM 723 C C . ARG A 1 92 ? -2.600 -10.612 12.706 1.00 96.56 92 ARG A C 1
ATOM 725 O O . ARG A 1 92 ? -3.405 -11.011 13.539 1.00 96.56 92 ARG A O 1
ATOM 732 N N . VAL A 1 93 ? -2.269 -9.330 12.558 1.00 95.69 93 VAL A N 1
ATOM 733 C CA . VAL A 1 93 ? -2.780 -8.257 13.422 1.00 95.69 93 VAL A CA 1
ATOM 734 C C . VAL A 1 93 ? -4.083 -7.663 12.888 1.00 95.69 93 VAL A C 1
ATOM 736 O O . VAL A 1 93 ? -5.002 -7.429 13.664 1.00 95.69 93 VAL A O 1
ATOM 739 N N . LEU A 1 94 ? -4.169 -7.420 11.578 1.00 92.75 94 LEU A N 1
ATOM 740 C CA . LEU A 1 94 ? -5.285 -6.705 10.946 1.00 92.75 94 LEU A CA 1
ATOM 741 C C . LEU A 1 94 ? -6.257 -7.627 10.198 1.00 92.75 94 LEU A C 1
ATOM 743 O O . LEU A 1 94 ? -7.312 -7.175 9.767 1.00 92.75 94 LEU A O 1
ATOM 747 N N . GLY A 1 95 ? -5.917 -8.906 10.009 1.00 93.50 95 GLY A N 1
ATOM 748 C CA . GLY A 1 95 ? -6.796 -9.896 9.376 1.00 93.50 95 GLY A CA 1
ATOM 749 C C . GLY A 1 95 ? -7.018 -9.709 7.871 1.00 93.50 95 GLY A C 1
ATOM 750 O O . GLY A 1 95 ? -7.880 -10.371 7.298 1.00 93.50 95 GLY A O 1
ATOM 751 N N . VAL A 1 96 ? -6.262 -8.819 7.220 1.00 93.12 96 VAL A N 1
ATOM 752 C CA . VAL A 1 96 ? -6.407 -8.496 5.792 1.00 93.12 96 VAL A CA 1
ATOM 753 C C . VAL A 1 96 ? -5.064 -8.541 5.066 1.00 93.12 96 VAL A C 1
ATOM 755 O O . VAL A 1 96 ? -4.022 -8.266 5.669 1.00 93.12 96 VAL A O 1
ATOM 758 N N . PRO A 1 97 ? -5.033 -8.915 3.771 1.00 94.19 97 PRO A N 1
ATOM 759 C CA . PRO A 1 97 ? -3.793 -8.884 3.014 1.00 94.19 97 PRO A CA 1
ATOM 760 C C . PRO A 1 97 ? -3.392 -7.432 2.748 1.00 94.19 97 PRO A C 1
ATOM 762 O O . PRO A 1 97 ? -4.246 -6.558 2.609 1.00 94.19 97 PRO A O 1
ATOM 765 N N . VAL A 1 98 ? -2.094 -7.190 2.596 1.00 94.75 98 VAL A N 1
ATOM 766 C CA . VAL A 1 98 ? -1.571 -5.924 2.080 1.00 94.75 98 VAL A CA 1
ATOM 767 C C . VAL A 1 98 ? -0.967 -6.140 0.698 1.00 94.75 98 VAL A C 1
ATOM 769 O O . VAL A 1 98 ? -0.245 -7.114 0.477 1.00 94.75 98 VAL A O 1
ATOM 772 N N . PHE A 1 99 ? -1.289 -5.230 -0.215 1.00 93.81 99 PHE A N 1
ATOM 773 C CA . PHE A 1 99 ? -0.776 -5.177 -1.579 1.00 93.81 99 PHE A CA 1
ATOM 774 C C . PHE A 1 99 ? 0.009 -3.897 -1.793 1.00 93.81 99 PHE A C 1
ATOM 776 O O . PHE A 1 99 ? -0.279 -2.876 -1.174 1.00 93.81 99 PHE A O 1
ATOM 783 N N . GLN A 1 100 ? 0.975 -3.922 -2.698 1.00 92.88 100 GLN A N 1
ATOM 784 C CA . GLN A 1 100 ? 1.809 -2.756 -2.971 1.00 92.88 100 GLN A CA 1
ATOM 785 C C . GLN A 1 100 ? 1.361 -2.018 -4.238 1.00 92.88 100 GLN A C 1
ATOM 787 O O . GLN A 1 100 ? 1.015 -2.636 -5.246 1.00 92.88 100 GLN A O 1
ATOM 792 N N . GLN A 1 101 ? 1.376 -0.687 -4.200 1.00 91.62 101 GLN A N 1
ATOM 793 C CA . GLN A 1 101 ? 1.160 0.164 -5.372 1.00 91.62 101 GLN A CA 1
ATOM 794 C C . GLN A 1 101 ? 2.222 1.246 -5.443 1.00 91.62 101 GLN A C 1
ATOM 796 O O . GLN A 1 101 ? 2.492 1.905 -4.447 1.00 91.62 101 GLN A O 1
ATOM 801 N N . TYR A 1 102 ? 2.763 1.472 -6.632 1.00 87.31 102 TYR A N 1
ATOM 802 C CA . TYR A 1 102 ? 3.580 2.638 -6.925 1.00 87.31 102 TYR A CA 1
ATOM 803 C C . TYR A 1 102 ? 2.716 3.706 -7.591 1.00 87.31 102 TYR A C 1
ATOM 805 O O . TYR A 1 102 ? 2.022 3.422 -8.576 1.00 87.31 102 TYR A O 1
ATOM 813 N N . ARG A 1 103 ? 2.767 4.924 -7.051 1.00 85.06 103 ARG A N 1
ATOM 814 C CA . ARG A 1 103 ? 2.089 6.100 -7.601 1.00 85.06 103 ARG A CA 1
ATOM 815 C C . ARG A 1 103 ? 3.061 7.254 -7.761 1.00 85.06 103 ARG A C 1
ATOM 817 O O . ARG A 1 103 ? 4.016 7.370 -6.994 1.00 85.06 103 ARG A O 1
ATOM 824 N N . ASP A 1 104 ? 2.806 8.089 -8.754 1.00 80.25 104 ASP A N 1
ATOM 825 C CA . ASP A 1 104 ? 3.565 9.317 -8.963 1.00 80.25 104 ASP A CA 1
ATOM 826 C C . ASP A 1 104 ? 3.118 10.442 -8.000 1.00 80.25 104 ASP A C 1
ATOM 828 O O . ASP A 1 104 ? 2.309 10.238 -7.090 1.00 80.25 104 ASP A O 1
ATOM 832 N N . ALA A 1 105 ? 3.657 11.650 -8.191 1.00 82.31 105 ALA A N 1
ATOM 833 C CA . ALA A 1 105 ? 3.278 12.826 -7.404 1.00 82.31 105 ALA A CA 1
ATOM 834 C C . ALA A 1 105 ? 1.864 13.353 -7.727 1.00 82.31 105 ALA A C 1
ATOM 836 O O . ALA A 1 105 ? 1.272 14.054 -6.906 1.00 82.31 105 ALA A O 1
ATOM 837 N N . SER A 1 106 ? 1.317 13.015 -8.900 1.00 82.56 106 SER A N 1
ATOM 838 C CA . SER A 1 106 ? -0.052 13.363 -9.295 1.00 82.56 106 SER A CA 1
ATOM 839 C C . SER A 1 106 ? -1.094 12.391 -8.719 1.00 82.56 106 SER A C 1
ATOM 841 O O . SER A 1 106 ? -2.285 12.699 -8.688 1.00 82.56 106 SER A O 1
ATOM 843 N N . GLY A 1 107 ? -0.643 11.245 -8.201 1.00 82.00 107 GLY A N 1
ATOM 844 C CA . GLY A 1 107 ? -1.480 10.157 -7.713 1.00 82.00 107 GLY A CA 1
ATOM 845 C C . GLY A 1 107 ? -1.810 9.123 -8.786 1.00 82.00 107 GLY A C 1
ATOM 846 O O . GLY A 1 107 ? -2.585 8.201 -8.519 1.00 82.00 107 GLY A O 1
ATOM 847 N N . GLU A 1 108 ? -1.235 9.229 -9.980 1.00 85.50 108 GLU A N 1
ATOM 848 C CA . GLU A 1 108 ? -1.397 8.270 -11.060 1.00 85.50 108 GLU A CA 1
ATOM 849 C C . GLU A 1 108 ? -0.809 6.908 -10.677 1.00 85.50 108 GLU A C 1
ATOM 851 O O . GLU A 1 108 ? 0.260 6.807 -10.074 1.00 85.50 108 GLU A O 1
ATOM 856 N N . LEU A 1 109 ? -1.526 5.831 -11.013 1.00 86.75 109 LEU A N 1
ATOM 857 C CA . LEU A 1 109 ? -1.039 4.476 -10.793 1.00 86.75 109 LEU A CA 1
ATOM 858 C C . LEU A 1 109 ? 0.018 4.125 -11.838 1.00 86.75 109 LEU A C 1
ATOM 860 O O . LEU A 1 109 ? -0.277 4.079 -13.027 1.00 86.75 109 LEU A O 1
ATOM 864 N N . ILE A 1 110 ? 1.211 3.783 -11.368 1.00 85.50 110 ILE A N 1
ATOM 865 C CA . ILE A 1 110 ? 2.355 3.433 -12.212 1.00 85.50 110 ILE A CA 1
ATOM 866 C C . ILE A 1 110 ? 2.558 1.923 -12.248 1.00 85.50 110 ILE A C 1
ATOM 868 O O . ILE A 1 110 ? 2.710 1.340 -13.319 1.00 85.50 110 ILE A O 1
ATOM 872 N N . ALA A 1 111 ? 2.521 1.277 -11.081 1.00 89.12 111 ALA A N 1
ATOM 873 C CA . ALA A 1 111 ? 2.645 -0.168 -10.963 1.00 89.12 111 ALA A CA 1
ATOM 874 C C . ALA A 1 111 ? 1.858 -0.698 -9.757 1.00 89.12 111 ALA A C 1
ATOM 876 O O . ALA A 1 111 ? 1.658 0.018 -8.775 1.00 89.12 111 ALA A O 1
ATOM 877 N N . PHE A 1 112 ? 1.403 -1.948 -9.809 1.00 92.06 112 PHE A N 1
ATOM 878 C CA . PHE A 1 112 ? 0.612 -2.556 -8.738 1.00 92.06 112 PHE A CA 1
ATOM 879 C C . PHE A 1 112 ? 0.861 -4.054 -8.593 1.00 92.06 112 PHE A C 1
ATOM 881 O O . PHE A 1 112 ? 1.049 -4.783 -9.563 1.00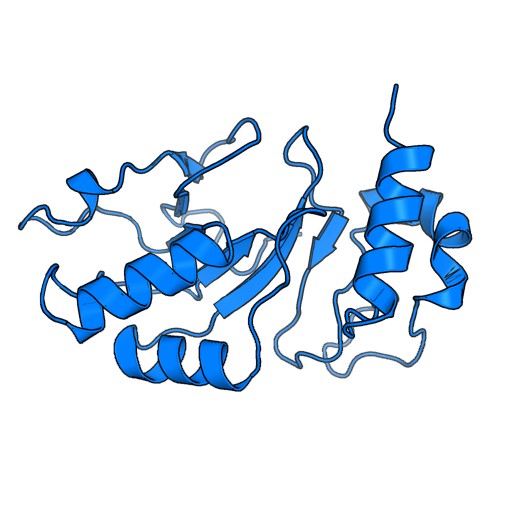 92.06 112 PHE A O 1
ATOM 888 N N . GLU A 1 113 ? 0.808 -4.534 -7.362 1.00 92.88 113 GLU A N 1
ATOM 889 C CA . GLU A 1 113 ? 0.920 -5.951 -7.050 1.00 92.88 113 GLU A CA 1
ATOM 890 C C . GLU A 1 113 ? -0.393 -6.687 -7.354 1.00 92.88 113 GLU A C 1
ATOM 892 O O . GLU A 1 113 ? -1.484 -6.177 -7.092 1.00 92.88 113 GLU A O 1
ATOM 897 N N . CYS A 1 114 ? -0.293 -7.904 -7.892 1.00 92.75 114 CYS A N 1
ATOM 898 C CA . CYS A 1 114 ? -1.430 -8.823 -7.990 1.00 92.75 114 CYS A CA 1
ATOM 899 C C . CYS A 1 114 ? -1.406 -9.861 -6.858 1.00 92.75 114 CYS A C 1
ATOM 901 O O . CYS A 1 114 ? -0.424 -10.001 -6.134 1.00 92.75 114 CYS A O 1
ATOM 903 N N . GLU A 1 115 ? -2.469 -10.656 -6.750 1.00 90.44 115 GLU A N 1
ATOM 904 C CA . GLU A 1 115 ? -2.615 -11.724 -5.748 1.00 90.44 115 GLU A CA 1
ATOM 905 C C . GLU A 1 115 ? -1.483 -12.765 -5.735 1.00 90.44 115 GLU A C 1
ATOM 907 O O . GLU A 1 115 ? -1.213 -13.353 -4.692 1.00 90.44 115 GLU A O 1
ATOM 912 N N . TRP A 1 116 ? -0.774 -12.947 -6.854 1.00 89.81 116 TRP A N 1
ATOM 913 C CA . TRP A 1 116 ? 0.351 -13.880 -6.952 1.00 89.81 116 TRP A CA 1
ATOM 914 C C . TRP A 1 116 ? 1.663 -13.325 -6.400 1.00 89.81 116 TRP A C 1
ATOM 916 O O . TRP A 1 116 ? 2.601 -14.099 -6.236 1.00 89.81 116 TRP A O 1
ATOM 926 N N . ARG A 1 117 ? 1.745 -12.013 -6.129 1.00 87.38 117 ARG A N 1
ATOM 927 C CA . ARG A 1 117 ? 2.891 -11.347 -5.478 1.00 87.38 117 ARG A CA 1
ATOM 928 C C . ARG A 1 117 ? 4.256 -11.662 -6.109 1.00 87.38 117 ARG A C 1
ATOM 930 O O . ARG A 1 117 ? 5.247 -11.866 -5.419 1.00 87.38 117 ARG A O 1
ATOM 937 N N . ARG A 1 118 ? 4.316 -11.703 -7.444 1.00 87.94 118 ARG A N 1
ATOM 938 C CA . ARG A 1 118 ? 5.546 -11.947 -8.228 1.00 87.94 118 ARG A CA 1
ATOM 939 C C . ARG A 1 118 ? 6.013 -10.682 -8.949 1.00 87.94 118 ARG A C 1
ATOM 941 O O . ARG A 1 118 ? 6.164 -10.693 -10.166 1.00 87.94 118 ARG A O 1
ATOM 948 N N . GLY A 1 119 ? 6.154 -9.588 -8.202 1.00 89.19 119 GLY A N 1
ATOM 949 C CA . GLY A 1 119 ? 6.432 -8.250 -8.736 1.00 89.19 119 GLY A CA 1
ATOM 950 C C . GLY A 1 119 ? 5.173 -7.408 -8.979 1.00 89.19 119 GLY A C 1
ATOM 951 O O . GLY A 1 119 ? 4.047 -7.834 -8.702 1.00 89.19 119 GLY A O 1
ATOM 952 N N . LEU A 1 120 ? 5.375 -6.190 -9.487 1.00 90.50 120 LEU A N 1
ATOM 953 C CA . LEU A 1 120 ? 4.325 -5.193 -9.708 1.00 90.50 120 LEU A CA 1
ATOM 954 C C . LEU A 1 120 ? 3.998 -5.084 -11.197 1.00 90.50 120 LEU A C 1
ATOM 956 O O . LEU A 1 120 ? 4.846 -4.686 -11.983 1.00 90.50 120 LEU A O 1
ATOM 960 N N . HIS A 1 121 ? 2.771 -5.376 -11.606 1.00 92.00 121 HIS A N 1
ATOM 961 C CA . HIS A 1 121 ? 2.327 -5.105 -12.972 1.00 92.00 121 HIS A CA 1
ATOM 962 C C . HIS A 1 121 ? 2.411 -3.616 -13.283 1.00 92.00 121 HIS A C 1
ATOM 964 O O . HIS A 1 121 ? 1.950 -2.799 -12.484 1.00 92.00 121 HIS A O 1
ATOM 970 N N . LEU A 1 122 ? 2.944 -3.268 -14.453 1.00 89.00 122 LEU A N 1
ATOM 971 C CA . LEU A 1 122 ? 2.882 -1.895 -14.940 1.00 89.00 122 LEU A CA 1
ATOM 972 C C . LEU A 1 122 ? 1.436 -1.505 -15.266 1.00 89.00 122 LEU A C 1
ATOM 974 O O . LEU A 1 122 ? 0.670 -2.284 -15.836 1.00 89.00 122 LEU A O 1
ATOM 978 N N . SER A 1 123 ? 1.069 -0.275 -14.924 1.00 88.12 123 SER A N 1
ATOM 979 C CA . SER A 1 123 ? -0.162 0.344 -15.401 1.00 88.12 123 SER A CA 1
ATOM 980 C C . SER A 1 123 ? -0.066 0.602 -16.903 1.00 88.12 123 SER A C 1
ATOM 982 O O . SER A 1 123 ? 0.993 0.960 -17.420 1.00 88.12 123 SER A O 1
ATOM 984 N N . ALA A 1 124 ? -1.195 0.488 -17.605 1.00 79.62 124 ALA A N 1
ATOM 985 C CA . ALA A 1 124 ? -1.281 0.805 -19.029 1.00 79.62 124 ALA A CA 1
ATOM 986 C C . ALA A 1 124 ? -0.820 2.239 -19.337 1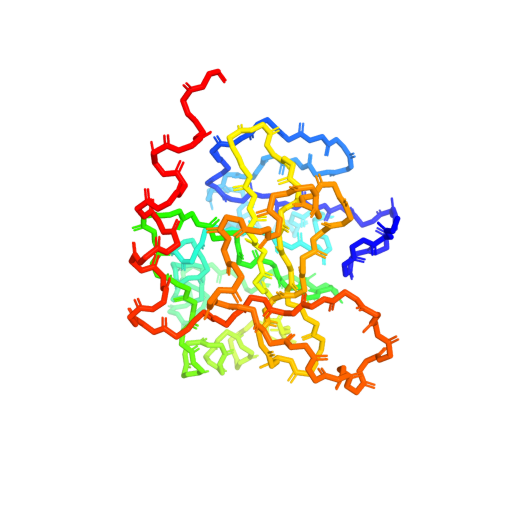.00 79.62 124 ALA A C 1
ATOM 988 O O . ALA A 1 124 ? -0.235 2.487 -20.387 1.00 79.62 124 ALA A O 1
ATOM 989 N N . SER A 1 125 ? -1.044 3.170 -18.408 1.00 73.38 125 SER A N 1
ATOM 990 C CA . SER A 1 125 ? -0.649 4.567 -18.563 1.00 73.38 125 SER A CA 1
ATOM 991 C C . SER A 1 125 ? 0.862 4.793 -18.428 1.00 73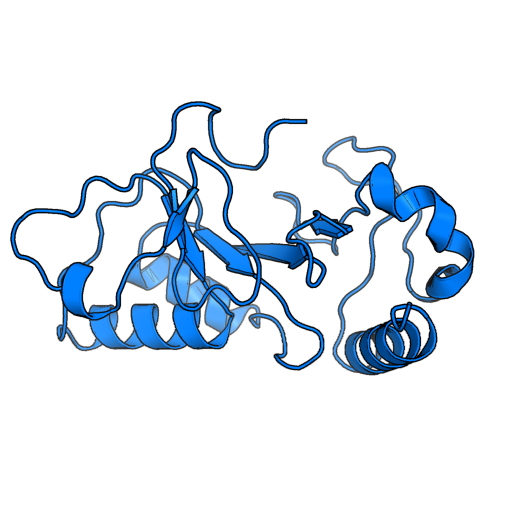.38 125 SER A C 1
ATOM 993 O O . SER A 1 125 ? 1.400 5.712 -19.036 1.00 73.38 125 SER A O 1
ATOM 995 N N . PHE A 1 126 ? 1.572 3.890 -17.744 1.00 75.25 126 PHE A N 1
ATOM 996 C CA . PHE A 1 126 ? 3.032 3.914 -17.648 1.00 75.25 126 PHE A CA 1
ATOM 997 C C . PHE A 1 126 ? 3.732 3.101 -18.746 1.00 75.25 126 PHE A C 1
ATOM 999 O O . PHE A 1 126 ? 4.941 3.213 -18.937 1.00 75.25 126 PHE A O 1
ATOM 1006 N N . TYR A 1 127 ? 2.988 2.306 -19.518 1.00 68.62 127 TYR A N 1
ATOM 1007 C CA . TYR A 1 127 ? 3.540 1.474 -20.590 1.00 68.62 127 TYR A CA 1
ATOM 1008 C C . TYR A 1 127 ? 4.427 2.221 -21.616 1.00 68.62 127 TYR A C 1
ATOM 1010 O O . TYR A 1 127 ? 5.405 1.623 -22.068 1.00 68.62 127 TYR A O 1
ATOM 1018 N N . PRO A 1 128 ? 4.186 3.506 -21.961 1.00 68.38 128 PRO A N 1
ATOM 1019 C CA . PRO A 1 128 ? 5.088 4.274 -22.829 1.00 68.38 128 PRO A CA 1
ATOM 1020 C C . PRO A 1 128 ? 6.519 4.422 -22.287 1.00 68.38 128 PRO A C 1
ATOM 1022 O O . PRO A 1 128 ? 7.447 4.612 -23.064 1.00 68.38 128 PRO A O 1
ATOM 1025 N N . TRP A 1 129 ? 6.711 4.289 -20.973 1.00 67.06 129 TRP A N 1
ATOM 1026 C CA . TRP A 1 129 ? 8.006 4.399 -20.294 1.00 67.06 129 TRP A CA 1
ATOM 1027 C C . TRP A 1 129 ? 8.682 3.043 -20.061 1.00 67.06 129 TRP A C 1
ATOM 1029 O O . TRP A 1 129 ? 9.730 2.978 -19.417 1.00 67.06 129 TRP A O 1
ATOM 1039 N N . ARG A 1 130 ? 8.108 1.945 -20.580 1.00 69.50 130 ARG A N 1
ATOM 1040 C CA . ARG A 1 130 ? 8.626 0.581 -20.375 1.00 69.50 130 ARG A CA 1
ATOM 1041 C C . ARG A 1 130 ? 10.091 0.439 -20.798 1.00 69.50 130 ARG A C 1
ATOM 1043 O O . ARG A 1 130 ? 10.838 -0.287 -20.152 1.00 69.50 130 ARG A O 1
ATOM 1050 N N . ASP A 1 131 ? 10.493 1.138 -21.860 1.00 74.62 131 ASP A N 1
ATOM 1051 C CA . ASP A 1 131 ? 11.825 1.003 -22.450 1.00 74.62 131 ASP A CA 1
ATOM 1052 C C . ASP A 1 131 ? 12.897 1.612 -21.523 1.00 74.62 131 ASP A C 1
ATOM 1054 O O . ASP A 1 131 ? 14.028 1.137 -21.486 1.00 74.62 131 ASP A O 1
ATOM 1058 N N . THR A 1 132 ? 12.519 2.586 -20.685 1.00 70.88 132 THR A N 1
ATOM 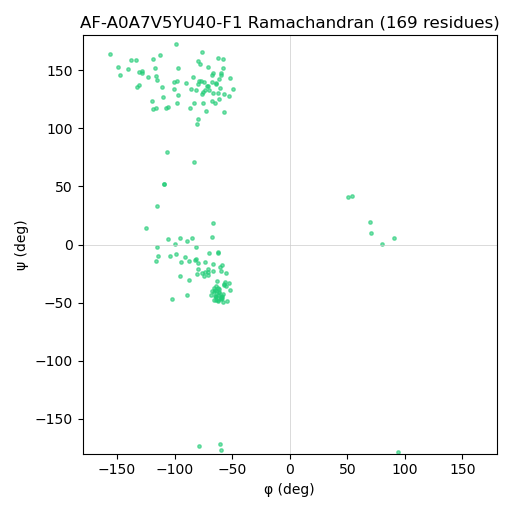1059 C CA . THR A 1 132 ? 13.394 3.237 -19.693 1.00 70.88 132 THR A CA 1
ATOM 1060 C C . THR A 1 132 ? 13.755 2.317 -18.526 1.00 70.88 132 THR A C 1
ATOM 1062 O O . THR A 1 132 ? 14.763 2.522 -17.855 1.00 70.88 132 THR A O 1
ATOM 1065 N N . VAL A 1 133 ? 12.928 1.307 -18.260 1.00 73.62 133 VAL A N 1
ATOM 1066 C CA . VAL A 1 133 ? 13.040 0.419 -17.090 1.00 73.62 133 VAL A CA 1
ATOM 1067 C C . VAL A 1 133 ? 13.110 -1.049 -17.498 1.00 73.62 133 VAL A C 1
ATOM 1069 O O . VAL A 1 133 ? 12.933 -1.920 -16.654 1.00 73.62 133 VAL A O 1
ATOM 1072 N N . ILE A 1 134 ? 13.360 -1.330 -18.781 1.00 81.00 134 ILE A N 1
ATOM 1073 C CA . ILE A 1 134 ? 13.216 -2.662 -19.383 1.00 81.00 134 ILE A CA 1
ATOM 1074 C C . ILE A 1 134 ? 14.052 -3.736 -18.680 1.00 81.00 134 ILE A C 1
ATOM 1076 O O . ILE A 1 134 ? 13.597 -4.865 -18.532 1.00 81.00 134 ILE A O 1
ATOM 1080 N N . GLU A 1 135 ? 15.231 -3.368 -18.174 1.00 81.38 135 GLU A N 1
ATOM 1081 C CA . GLU A 1 135 ? 16.120 -4.260 -17.416 1.00 81.38 135 GLU A CA 1
ATOM 1082 C C . GLU A 1 135 ? 15.537 -4.699 -16.064 1.00 81.38 135 GLU A C 1
ATOM 1084 O O . GLU A 1 135 ? 16.016 -5.657 -15.462 1.00 81.38 135 GLU A O 1
ATOM 1089 N N . LEU A 1 136 ? 14.519 -3.992 -15.570 1.00 82.69 136 LEU A N 1
ATOM 1090 C CA . LEU A 1 136 ? 13.833 -4.261 -14.307 1.00 82.69 136 LEU A CA 1
ATOM 1091 C C . LEU A 1 136 ? 12.504 -5.010 -14.527 1.00 82.69 136 LEU A C 1
ATOM 1093 O O . LEU A 1 136 ? 11.783 -5.267 -13.559 1.00 82.69 136 LEU A O 1
ATOM 1097 N N . LEU A 1 137 ? 12.151 -5.324 -15.782 1.00 88.00 137 LEU A N 1
ATOM 1098 C CA . LEU A 1 137 ? 10.874 -5.933 -16.148 1.00 88.00 137 LEU A CA 1
ATOM 1099 C C . LEU A 1 137 ? 10.987 -7.442 -16.382 1.00 88.00 137 LEU A C 1
ATOM 1101 O O . LEU A 1 137 ? 11.826 -7.925 -17.135 1.00 88.00 137 LEU A O 1
ATOM 1105 N N . GLU A 1 138 ? 10.046 -8.174 -15.798 1.00 90.56 138 GLU A N 1
ATOM 1106 C CA . GLU A 1 138 ? 9.786 -9.583 -16.054 1.00 90.56 138 GLU A CA 1
ATOM 1107 C C . GLU A 1 138 ? 8.622 -9.726 -17.044 1.00 90.56 138 GLU A C 1
ATOM 1109 O O . GLU A 1 138 ? 7.501 -9.272 -16.782 1.00 90.56 138 GLU A O 1
ATOM 1114 N N . PHE A 1 139 ? 8.884 -10.392 -18.171 1.00 90.75 139 PHE A N 1
ATOM 1115 C CA . PHE A 1 139 ? 7.926 -10.601 -19.264 1.00 90.75 139 PHE A CA 1
ATOM 1116 C C . PHE A 1 139 ? 7.260 -11.980 -19.233 1.00 90.75 139 PHE A C 1
ATOM 1118 O O . PHE A 1 139 ? 6.322 -12.229 -19.992 1.00 90.75 139 PHE A O 1
ATOM 1125 N N . THR A 1 140 ? 7.711 -12.881 -18.358 1.00 92.19 140 THR A N 1
ATOM 1126 C CA . THR A 1 140 ? 7.076 -14.184 -18.165 1.00 92.19 140 THR A CA 1
ATOM 1127 C C . THR A 1 140 ? 5.608 -13.988 -17.781 1.00 92.19 140 THR A C 1
ATOM 1129 O O . THR A 1 140 ? 5.333 -13.249 -16.826 1.00 92.19 140 THR A O 1
ATOM 1132 N N . PRO A 1 141 ? 4.661 -14.673 -18.454 1.00 91.81 141 PRO A N 1
ATOM 1133 C CA . PRO A 1 141 ? 3.242 -14.560 -18.152 1.00 91.81 141 PRO A CA 1
ATOM 1134 C C . PRO A 1 141 ? 2.951 -14.715 -16.662 1.00 91.81 141 PRO A C 1
ATOM 1136 O O . PRO A 1 141 ? 3.460 -15.613 -15.981 1.00 91.81 141 PRO A O 1
ATOM 1139 N N . CYS A 1 142 ? 2.122 -13.817 -16.137 1.00 92.81 142 CYS A N 1
ATOM 1140 C CA . CYS A 1 142 ? 1.684 -13.922 -14.759 1.00 92.81 142 CYS A CA 1
ATOM 1141 C C . CYS A 1 142 ? 0.553 -14.947 -14.643 1.00 92.81 142 CYS A C 1
ATOM 1143 O O . CYS A 1 142 ? -0.366 -14.909 -15.462 1.00 92.81 142 CYS A O 1
ATOM 1145 N N . PRO A 1 143 ? 0.545 -15.812 -13.610 1.00 92.94 143 PRO A N 1
ATOM 1146 C CA . PRO A 1 143 ? -0.577 -16.719 -13.376 1.00 92.94 143 PRO A CA 1
ATOM 1147 C C . PRO A 1 143 ? -1.927 -16.010 -13.173 1.00 92.94 143 PRO A C 1
ATOM 1149 O O . PRO A 1 143 ? -2.965 -16.633 -13.360 1.00 92.94 143 PRO A O 1
ATOM 1152 N N . CYS A 1 144 ? -1.936 -14.705 -12.864 1.00 92.19 144 CYS A N 1
ATOM 1153 C CA . CYS A 1 144 ? -3.165 -13.901 -12.838 1.00 92.19 144 CYS A CA 1
ATOM 1154 C C . CYS A 1 144 ? -3.773 -13.643 -14.231 1.00 92.19 144 CYS A C 1
ATOM 1156 O O . CYS A 1 144 ? -4.844 -13.049 -14.326 1.00 92.19 144 CYS A O 1
ATOM 1158 N N . GLY A 1 145 ? -3.081 -14.016 -15.314 1.00 91.56 145 GLY A N 1
ATOM 1159 C CA . GLY A 1 145 ? -3.530 -13.840 -16.698 1.00 91.56 145 GLY A CA 1
ATOM 1160 C C . GLY A 1 145 ? -3.332 -12.436 -17.275 1.00 91.56 145 GLY A C 1
ATOM 1161 O O . GLY A 1 145 ? -3.676 -12.203 -18.432 1.00 91.56 145 GLY A O 1
ATOM 1162 N N . ARG A 1 146 ? -2.777 -11.493 -16.505 1.00 88.50 146 ARG A N 1
ATOM 1163 C CA . ARG A 1 146 ? -2.505 -10.132 -16.985 1.00 88.50 146 ARG A CA 1
ATOM 1164 C C . ARG A 1 146 ? -1.360 -10.113 -18.005 1.00 88.50 146 ARG A C 1
ATOM 1166 O O . ARG A 1 146 ? -0.318 -10.714 -17.728 1.00 88.50 146 ARG A O 1
ATOM 1173 N N . PRO A 1 147 ? -1.533 -9.421 -19.147 1.00 88.81 147 PRO A N 1
ATOM 1174 C CA . PRO A 1 147 ? -0.519 -9.354 -20.194 1.00 88.81 147 PRO A CA 1
ATOM 1175 C C . PRO A 1 147 ? 0.593 -8.343 -19.891 1.00 88.81 147 PRO A C 1
ATOM 1177 O O . PRO A 1 147 ? 1.631 -8.374 -20.549 1.00 88.81 147 PRO A O 1
ATOM 1180 N N . GLU A 1 148 ? 0.389 -7.421 -18.944 1.00 89.75 148 GLU A N 1
ATOM 1181 C CA . GLU A 1 148 ? 1.377 -6.390 -18.641 1.00 89.75 148 GLU A CA 1
ATOM 1182 C C . GLU A 1 148 ? 2.611 -6.990 -17.941 1.00 89.75 148 GLU A C 1
ATOM 1184 O O . GLU A 1 148 ? 2.450 -7.790 -17.006 1.00 89.75 148 GLU A O 1
ATOM 1189 N N . PRO A 1 149 ? 3.835 -6.581 -18.338 1.00 90.62 149 PRO A N 1
ATOM 1190 C CA . PRO A 1 149 ? 5.058 -7.020 -17.679 1.00 90.62 149 PRO A CA 1
ATOM 1191 C C . PRO A 1 149 ? 5.079 -6.560 -16.221 1.00 90.62 149 PRO A C 1
ATOM 1193 O O . PRO A 1 149 ? 4.364 -5.632 -15.819 1.00 90.62 149 PRO A O 1
ATOM 1196 N N . ARG A 1 150 ? 5.920 -7.217 -15.424 1.00 91.06 150 ARG A N 1
ATOM 1197 C CA . ARG A 1 150 ? 6.032 -6.953 -13.989 1.00 91.06 150 ARG A CA 1
ATOM 1198 C C . ARG A 1 150 ? 7.360 -6.291 -13.676 1.00 91.06 150 ARG A C 1
ATOM 1200 O O . ARG A 1 150 ? 8.405 -6.827 -14.012 1.00 91.06 150 ARG A O 1
ATOM 1207 N N . LEU A 1 151 ? 7.318 -5.160 -12.992 1.00 87.56 151 LEU A N 1
ATOM 1208 C CA . LEU A 1 151 ? 8.470 -4.572 -12.336 1.00 87.56 151 LEU A CA 1
ATOM 1209 C C . LEU A 1 151 ? 8.898 -5.462 -11.165 1.00 87.56 151 LEU A C 1
ATOM 1211 O O . LEU A 1 151 ? 8.111 -5.730 -10.249 1.00 87.56 151 LEU A O 1
ATOM 1215 N N . MET A 1 152 ? 10.152 -5.894 -11.188 1.00 85.56 152 MET A N 1
ATOM 1216 C CA . MET A 1 152 ? 10.755 -6.666 -10.109 1.00 85.56 152 MET A CA 1
ATOM 1217 C C . MET A 1 152 ? 11.312 -5.696 -9.062 1.00 85.56 152 MET A C 1
ATOM 1219 O O . MET A 1 152 ? 12.179 -4.884 -9.358 1.00 85.56 152 MET A O 1
ATOM 1223 N N . VAL A 1 153 ? 10.786 -5.739 -7.838 1.00 68.38 153 VAL A N 1
ATOM 1224 C CA . VAL A 1 153 ? 11.108 -4.793 -6.749 1.00 68.38 153 VAL A CA 1
ATOM 1225 C C . VAL A 1 153 ? 11.939 -5.455 -5.647 1.00 68.38 153 VAL A C 1
ATOM 1227 O O . VAL A 1 153 ? 11.590 -5.407 -4.472 1.00 68.38 153 VAL A O 1
ATOM 1230 N N . GLU A 1 154 ? 13.036 -6.104 -6.032 1.00 66.25 154 GLU A N 1
ATOM 1231 C CA . GLU A 1 154 ? 14.051 -6.580 -5.083 1.00 66.25 154 GLU A CA 1
ATOM 1232 C C . GLU A 1 154 ? 14.971 -5.417 -4.655 1.00 66.25 154 GLU A C 1
ATOM 1234 O O . GLU A 1 154 ? 15.057 -4.396 -5.343 1.00 66.25 154 GLU A O 1
ATOM 1239 N N . GLU A 1 155 ? 15.646 -5.532 -3.504 1.00 47.97 155 GLU A N 1
ATOM 1240 C CA . GLU A 1 155 ? 16.363 -4.410 -2.868 1.00 47.97 155 GLU A CA 1
ATOM 1241 C C . GLU A 1 155 ? 17.509 -3.745 -3.676 1.00 47.97 155 GLU A C 1
ATOM 1243 O O . GLU A 1 155 ? 17.759 -2.574 -3.410 1.00 47.97 155 GLU A O 1
ATOM 1248 N N . PRO A 1 156 ? 18.144 -4.323 -4.722 1.00 48.94 156 PRO A N 1
ATOM 1249 C CA . PRO A 1 156 ? 18.997 -3.530 -5.624 1.00 48.94 156 PRO A CA 1
ATOM 1250 C C . PRO A 1 156 ? 18.232 -2.879 -6.797 1.00 48.94 156 PRO A C 1
ATOM 1252 O O . PRO A 1 156 ? 18.754 -1.994 -7.482 1.00 48.94 156 PRO A O 1
ATOM 1255 N N . THR A 1 157 ? 16.998 -3.306 -7.058 1.00 57.25 157 THR A N 1
ATOM 1256 C CA . THR A 1 157 ? 16.165 -2.878 -8.192 1.00 57.25 157 THR A CA 1
ATOM 1257 C C . THR A 1 157 ? 15.365 -1.618 -7.856 1.00 57.25 157 THR A C 1
ATOM 1259 O O . THR A 1 157 ? 15.159 -0.769 -8.723 1.00 57.25 157 THR A O 1
ATOM 1262 N N . LEU A 1 158 ? 14.998 -1.446 -6.579 1.00 60.12 158 LEU A N 1
ATOM 1263 C CA . LEU A 1 158 ? 14.368 -0.233 -6.048 1.00 60.12 158 LEU A CA 1
ATOM 1264 C C . LEU A 1 158 ? 15.276 0.994 -6.168 1.00 60.12 158 LEU A C 1
ATOM 1266 O O . LEU A 1 158 ? 14.809 2.033 -6.615 1.00 60.12 158 LEU A O 1
ATOM 1270 N N . ASP A 1 159 ? 16.568 0.891 -5.860 1.00 61.91 159 ASP A N 1
ATOM 1271 C CA . ASP A 1 159 ? 17.486 2.033 -5.978 1.00 61.91 159 ASP A CA 1
ATOM 1272 C C . ASP A 1 159 ? 17.671 2.485 -7.429 1.00 61.91 159 ASP A C 1
ATOM 1274 O O . ASP A 1 159 ? 17.643 3.685 -7.717 1.00 61.91 159 ASP A O 1
ATOM 1278 N N . LYS A 1 160 ? 17.782 1.531 -8.362 1.00 62.66 160 LYS A N 1
ATOM 1279 C CA . LYS A 1 160 ? 17.820 1.821 -9.803 1.00 62.66 160 LYS A CA 1
ATOM 1280 C C . LYS A 1 160 ? 16.515 2.447 -10.282 1.00 62.66 160 LYS A C 1
ATOM 1282 O O . LYS A 1 160 ? 16.548 3.453 -10.984 1.00 62.66 160 LYS A O 1
ATOM 1287 N N . TRP A 1 161 ? 15.379 1.892 -9.870 1.00 66.00 161 TRP A N 1
ATOM 1288 C CA . TRP A 1 161 ? 14.059 2.447 -10.160 1.00 66.00 161 TRP A CA 1
ATOM 1289 C C . TRP A 1 161 ? 13.916 3.878 -9.625 1.00 66.00 161 TRP A C 1
ATOM 1291 O O . TRP A 1 161 ? 13.507 4.778 -10.352 1.00 66.00 161 TRP A O 1
ATOM 1301 N N . ASN A 1 162 ? 14.334 4.122 -8.384 1.00 65.88 162 ASN A N 1
ATOM 1302 C CA . ASN A 1 162 ? 14.274 5.431 -7.741 1.00 65.88 162 ASN A CA 1
ATOM 1303 C C . ASN A 1 162 ? 15.206 6.441 -8.422 1.00 65.88 162 ASN A C 1
ATOM 1305 O O . ASN A 1 162 ? 14.849 7.611 -8.556 1.00 65.88 162 ASN A O 1
ATOM 1309 N N . ALA A 1 163 ? 16.384 6.004 -8.876 1.00 66.19 163 ALA A N 1
ATOM 1310 C CA . ALA A 1 163 ? 17.301 6.829 -9.655 1.00 66.19 163 ALA A CA 1
ATOM 1311 C C . ALA A 1 163 ? 16.709 7.197 -11.026 1.00 66.19 163 ALA A C 1
ATOM 1313 O O . ALA A 1 163 ? 16.683 8.379 -11.368 1.00 66.19 163 ALA A O 1
ATOM 1314 N N . LEU A 1 164 ? 16.167 6.215 -11.757 1.00 65.31 164 LEU A N 1
ATOM 1315 C CA . LEU A 1 164 ? 15.500 6.421 -13.048 1.00 65.31 164 LEU A CA 1
ATOM 1316 C C . LEU A 1 164 ? 14.272 7.328 -12.917 1.00 65.31 164 LEU A C 1
ATOM 1318 O O . LEU A 1 164 ? 14.033 8.180 -13.768 1.00 65.31 164 LEU A O 1
ATOM 1322 N N . TRP A 1 165 ? 13.512 7.189 -11.834 1.00 64.06 165 TRP A N 1
ATOM 1323 C CA . TRP A 1 165 ? 12.381 8.059 -11.541 1.00 64.06 165 TRP A CA 1
ATOM 1324 C C . TRP A 1 165 ? 12.828 9.508 -11.310 1.00 64.06 165 TRP A C 1
ATOM 1326 O O . TRP A 1 165 ? 12.297 10.438 -11.913 1.00 64.06 165 TRP A O 1
ATOM 1336 N N . ARG A 1 166 ? 13.863 9.721 -10.485 1.00 64.62 166 ARG A N 1
ATOM 1337 C CA . ARG A 1 166 ? 14.398 11.065 -10.202 1.00 64.62 166 ARG A CA 1
ATOM 1338 C C . ARG A 1 166 ? 14.977 11.752 -11.438 1.00 64.62 166 ARG A C 1
ATOM 1340 O O . ARG A 1 166 ? 14.929 12.978 -11.499 1.00 64.62 166 ARG A O 1
ATOM 1347 N N . SER A 1 167 ? 15.538 10.994 -12.381 1.00 63.12 167 SER A N 1
ATOM 1348 C CA . SER A 1 167 ? 16.113 11.550 -13.610 1.00 63.12 167 SER A CA 1
ATOM 1349 C C . SER A 1 167 ? 15.076 11.876 -14.682 1.00 63.12 167 SER A C 1
ATOM 1351 O O . SER A 1 167 ? 15.347 12.738 -15.507 1.00 63.12 167 SER A O 1
ATOM 1353 N N . ASN A 1 168 ? 13.918 11.204 -14.682 1.00 55.41 168 ASN A N 1
ATOM 1354 C CA . ASN A 1 168 ? 12.951 11.286 -15.784 1.00 55.41 168 ASN A CA 1
ATOM 1355 C C . ASN A 1 168 ? 11.606 11.933 -15.413 1.00 55.41 168 ASN A C 1
ATOM 1357 O O . ASN A 1 168 ? 10.821 12.212 -16.309 1.00 55.41 168 ASN A O 1
ATOM 1361 N N . VAL A 1 169 ? 11.331 12.189 -14.127 1.00 55.88 169 VAL A N 1
ATOM 1362 C CA . VAL A 1 169 ? 10.048 12.760 -13.654 1.00 55.88 169 VAL A CA 1
ATOM 1363 C C . VAL A 1 169 ? 10.234 14.156 -13.038 1.00 55.88 169 VAL A C 1
ATOM 1365 O O . VAL A 1 169 ? 9.559 14.549 -12.092 1.00 55.88 169 VAL A O 1
ATOM 1368 N N . ARG A 1 170 ? 11.192 14.932 -13.558 1.00 45.41 170 ARG A N 1
ATOM 1369 C CA . ARG A 1 170 ? 11.247 16.386 -13.344 1.00 45.41 170 ARG A CA 1
ATOM 1370 C C . ARG A 1 170 ? 10.840 17.104 -14.624 1.00 45.41 170 ARG A C 1
ATOM 1372 O O . ARG A 1 170 ? 11.722 17.592 -15.315 1.00 45.41 170 ARG A O 1
ATOM 1379 N N . GLU A 1 171 ? 9.540 17.184 -14.877 1.00 38.25 171 GLU A N 1
ATOM 1380 C CA . GLU A 1 171 ? 8.876 18.232 -15.671 1.00 38.25 171 GLU A CA 1
ATOM 1381 C C . GLU A 1 171 ? 7.473 18.466 -15.105 1.00 38.25 171 GLU A C 1
ATOM 1383 O O . GLU A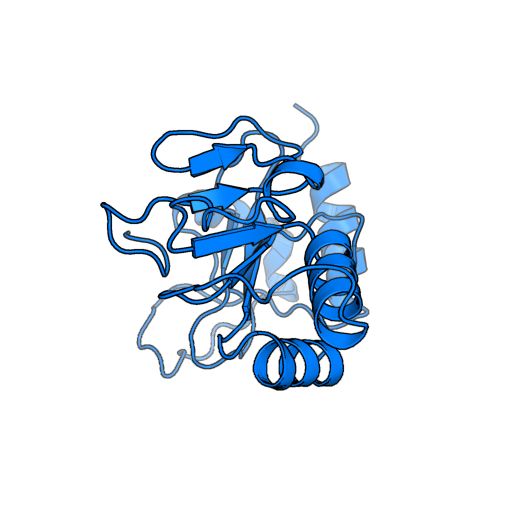 1 171 ? 6.770 17.464 -14.838 1.00 38.25 171 GLU A O 1
#

Secondary structure (DSSP, 8-state):
---SS-TT--EEEES--S---TTEEE--GGGTT-SS--S-SEEEE-HHHHHHHHHHHHTTSSPPP---S-EEEEEBTTB----HHHHHHHHHHHSS-EEEEEE-TT--EEEEE-TT-SSEEEPTTTGGGGGGGGGGEE-SPPTT---S-EE---HHHHHHHHHHHHHH---

Sequence (171 aa):
MRGPWAAEAEVAVLDAWFPLQPPARPARWDELDRPEPAAFEALAATPEGVRKLTRWVADGLIACPQLRYGMIALLTPHHPGLTELERDLVWRVLGVPVFQQYRDASGELIAFECEWRRGLHLSASFYPWRDTVIELLEFTPCPCGRPEPRLMVEEPTLDKWNALWRSNVRE

Solvent-accessible surface area (backbone atoms only — not comparable to full-atom values): 9873 Å² total; per-residue (Å²): 134,79,66,97,52,63,101,79,50,37,28,34,26,36,81,68,84,36,68,75,57,84,67,40,40,83,43,56,80,76,52,62,60,41,91,63,77,61,83,38,32,25,45,33,19,29,42,66,49,51,53,52,51,43,48,35,38,68,73,63,75,30,68,70,71,78,57,78,41,55,32,34,31,43,37,49,84,84,48,74,70,74,50,72,69,54,47,51,49,37,29,75,61,58,74,35,56,69,40,47,31,36,46,52,72,74,48,49,66,37,28,34,44,53,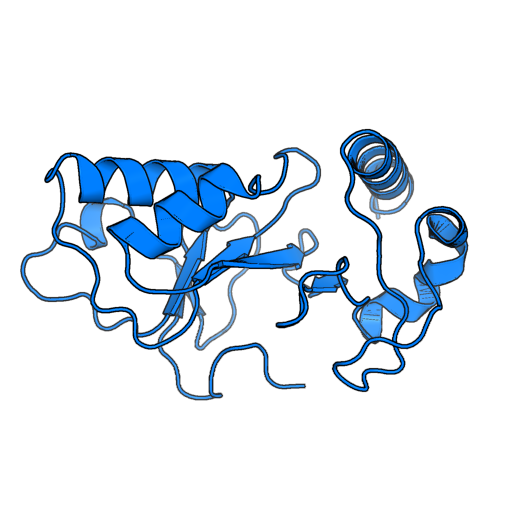97,81,67,78,36,22,32,48,26,80,85,39,51,87,54,42,79,84,46,47,95,44,48,44,75,74,82,44,93,86,69,53,86,57,43,18,41,47,76,49,87,76,43,45,59,53,50,30,51,54,45,66,72,71,69,78,125

Mean predicted aligned error: 7.04 Å

Radius of gyration: 16.12 Å; Cα contacts (8 Å, |Δi|>4): 288; chains: 1; bounding box: 37×35×45 Å

Foldseek 3Di:
DDDQDDQPFQEEEEPDLADDDPPYDHDDPVNQQDPPQDRGQEYEYAQVVLLVLLVCQVVVVGPQHNHNTAYEHEDDLVDAHDDPVSQVSSCVRNVHGYWYFYADRNRDTQWTADPVRQATFGDPVNVVCCVLLVVQWDQPQDPVRDRGTGGHRDPVSSNVVSVSCVVPVDD